Protein AF-A0A453PNC7-F1 (afdb_monomer)

Solvent-accessible surface area (backbone atoms only — not comparable to full-atom values): 12097 Å² total; per-residue (Å²): 133,91,80,89,84,83,89,83,91,79,90,73,85,90,72,93,74,89,78,85,83,85,86,82,88,80,90,83,87,86,84,82,87,83,89,78,91,77,95,84,71,100,81,77,80,64,63,67,62,52,52,51,55,38,45,75,73,67,56,82,59,77,69,60,54,53,55,37,38,76,69,68,75,50,84,88,82,84,86,87,84,85,89,87,77,86,57,96,85,65,61,96,66,84,78,86,57,46,79,72,90,48,76,62,37,68,74,72,55,54,63,78,79,56,62,65,52,84,79,69,82,87,55,82,74,84,80,78,93,71,90,80,81,59,68,69,56,57,51,49,51,53,53,53,51,55,42,46,75,74,68,51,78,88,76,91,76,90,66,93,75,79,90,129

Radius of gyration: 33.58 Å; Cα contacts (8 Å, |Δi|>4): 35; chains: 1; bounding box: 86×52×90 Å

Foldseek 3Di:
DDDDDDDDDDDDPDDDDPDDDDDDDDDDFDDDDDDDDDPDDPDDDDPVVVVVVCVVVPNDDPVVVVVCVVVVRDDDDDDDDDDDDADPPRDPDDDDAAADDDPVCVVVVCVVVGHHDDDDPVDDDDDDDDDDDDVVVVVVVVVQVVCVVVVHDDDDDPDPDDDD

Nearest PDB structures (foldseek):
  3l4g-assembly1_C  TM=4.601E-01  e=2.965E-05  Homo sapiens

pLDDT: mean 73.45, std 24.75, range [24.17, 98.0]

Secondary structure (DSSP, 8-state):
-----------------------------------------S----HHHHHHHHHHTT---HHHHHHHHHTTS--------------TT--SS----B-S--HHHHHH-GGGT--BPPP-TTSPPPPP------HHHHHHHHHHHHHHHTT--PPP---S----

InterPro domains:
  IPR045864 Class II Aminoacyl-tRNA synthetase/Biotinyl protein ligase (BPL) and lipoyl protein ligase (LPL) [G3DSA:3.30.930.10] (113-164)

Mean predicted aligned error: 17.55 Å

Organism: Aegilops tauschii subsp. strangulata (NCBI:txid200361)

Structure (mmCIF, N/CA/C/O backbone):
data_AF-A0A453PNC7-F1
#
_entry.id   AF-A0A453PNC7-F1
#
loop_
_atom_site.group_PDB
_atom_site.id
_atom_site.type_symbol
_atom_site.label_atom_id
_atom_site.label_alt_id
_atom_site.label_comp_id
_atom_site.label_asym_id
_atom_site.label_entity_id
_atom_site.label_seq_id
_atom_site.pdbx_PDB_ins_code
_atom_site.Cartn_x
_atom_site.Cartn_y
_atom_site.Cartn_z
_atom_site.occupancy
_atom_site.B_iso_or_equiv
_atom_site.auth_seq_id
_atom_site.auth_comp_id
_atom_site.auth_asym_id
_atom_site.auth_atom_id
_atom_site.pdbx_PDB_model_num
ATOM 1 N N . MET A 1 1 ? -22.886 -32.004 7.700 1.00 33.41 1 MET A N 1
ATOM 2 C CA . MET A 1 1 ? -21.411 -31.908 7.637 1.00 33.41 1 MET A CA 1
ATOM 3 C C . MET A 1 1 ? -21.013 -30.476 7.966 1.00 33.41 1 MET A C 1
ATOM 5 O O . MET A 1 1 ? -21.549 -29.564 7.352 1.00 33.41 1 MET A O 1
ATOM 9 N N . ARG A 1 2 ? -20.177 -30.272 8.994 1.00 34.25 2 ARG A N 1
ATOM 10 C CA . ARG A 1 2 ? -19.645 -28.951 9.380 1.00 34.25 2 ARG A CA 1
ATOM 11 C C . ARG A 1 2 ? -18.730 -28.428 8.277 1.00 34.25 2 ARG A C 1
ATOM 13 O O . ARG A 1 2 ? -17.916 -29.197 7.782 1.00 34.25 2 ARG A O 1
ATOM 20 N N . CYS A 1 3 ? -18.759 -27.127 8.011 1.00 24.95 3 CYS A N 1
ATOM 21 C CA . CYS A 1 3 ? -17.596 -26.457 7.445 1.00 24.95 3 CYS A CA 1
ATOM 22 C C . CYS A 1 3 ? -17.428 -25.087 8.108 1.00 24.95 3 CYS A C 1
ATOM 24 O O . CYS A 1 3 ? -18.309 -24.234 8.038 1.00 24.95 3 CYS A O 1
ATOM 26 N N . LYS A 1 4 ? -16.310 -24.933 8.820 1.00 35.12 4 LYS A N 1
ATOM 27 C CA . LYS A 1 4 ? -15.789 -23.660 9.318 1.00 35.12 4 LYS A CA 1
ATOM 28 C C . LYS A 1 4 ? -15.078 -22.965 8.154 1.00 35.12 4 LYS A C 1
ATOM 30 O O . LYS A 1 4 ? -14.300 -23.631 7.484 1.00 35.12 4 LYS A O 1
ATOM 35 N N . SER A 1 5 ? -15.264 -21.661 7.973 1.00 31.30 5 SER A N 1
ATOM 36 C CA . SER A 1 5 ? -14.169 -20.675 7.966 1.00 31.30 5 SER A CA 1
ATOM 37 C C . SER A 1 5 ? -14.705 -19.278 7.647 1.00 31.30 5 SER A C 1
ATOM 39 O O . SER A 1 5 ? -15.672 -19.111 6.910 1.00 31.30 5 SER A O 1
ATOM 41 N N . CYS A 1 6 ? -14.053 -18.291 8.243 1.00 27.16 6 CYS A N 1
ATOM 42 C CA . CYS A 1 6 ? -14.342 -16.870 8.191 1.00 27.16 6 CYS A CA 1
ATOM 43 C C . CYS A 1 6 ? -13.526 -16.184 7.074 1.00 27.16 6 CYS A C 1
ATOM 45 O O . CYS A 1 6 ? -12.439 -16.648 6.736 1.00 27.16 6 CYS A O 1
ATOM 47 N N . LEU A 1 7 ? -14.042 -15.036 6.614 1.00 31.97 7 LEU A N 1
ATOM 48 C CA . LEU A 1 7 ? -13.452 -13.991 5.756 1.00 31.97 7 LEU A CA 1
ATOM 49 C C . LEU A 1 7 ? -13.172 -14.307 4.271 1.00 31.97 7 LEU A C 1
ATOM 51 O O . LEU A 1 7 ? -12.244 -15.036 3.934 1.00 31.97 7 LEU A O 1
ATOM 55 N N . LYS A 1 8 ? -13.842 -13.560 3.380 1.00 26.23 8 LYS A N 1
ATOM 56 C CA . LYS A 1 8 ? -13.199 -12.484 2.597 1.00 26.23 8 LYS A CA 1
ATOM 57 C C . LYS A 1 8 ? -14.227 -11.615 1.858 1.00 26.23 8 LYS A C 1
ATOM 59 O O . LYS A 1 8 ? -15.253 -12.080 1.375 1.00 26.23 8 LYS A O 1
ATOM 64 N N . GLU A 1 9 ? -13.898 -10.337 1.856 1.00 26.77 9 GLU A N 1
ATOM 65 C CA . GLU A 1 9 ? -14.548 -9.161 1.283 1.00 26.77 9 GLU A CA 1
ATOM 66 C C . GLU A 1 9 ? -14.835 -9.309 -0.220 1.00 26.77 9 GLU A C 1
ATOM 68 O O . GLU A 1 9 ? -13.988 -9.805 -0.958 1.00 26.77 9 GLU A O 1
ATOM 73 N N . TRP A 1 10 ? -15.994 -8.831 -0.680 1.00 24.17 10 TRP A N 1
ATOM 74 C CA . TRP A 1 10 ? -16.218 -8.514 -2.092 1.00 24.17 10 TRP A CA 1
ATOM 75 C C . TRP A 1 10 ? -16.899 -7.150 -2.200 1.00 24.17 10 TRP A C 1
ATOM 77 O O . TRP A 1 10 ? -18.104 -7.020 -1.973 1.00 24.17 10 TRP A O 1
ATOM 87 N N . ARG A 1 11 ? -16.111 -6.133 -2.572 1.00 34.03 11 ARG A N 1
ATOM 88 C CA . ARG A 1 11 ? -16.619 -4.994 -3.338 1.00 3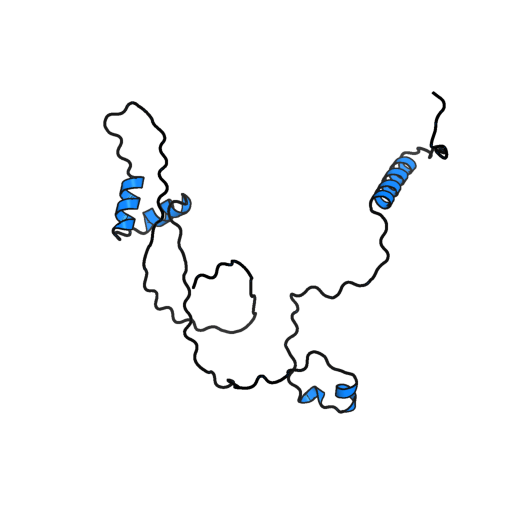4.03 11 ARG A CA 1
ATOM 89 C C . ARG A 1 11 ? -16.964 -5.517 -4.725 1.00 34.03 11 ARG A C 1
ATOM 91 O O . ARG A 1 11 ? -16.107 -6.035 -5.432 1.00 34.03 11 ARG A O 1
ATOM 98 N N . MET A 1 12 ? -18.211 -5.346 -5.129 1.00 25.89 12 MET A N 1
ATOM 99 C CA . MET A 1 12 ? -18.499 -5.128 -6.538 1.00 25.89 12 MET A CA 1
ATOM 100 C C . MET A 1 12 ? -19.282 -3.836 -6.648 1.00 25.89 12 MET A C 1
ATOM 102 O O . MET A 1 12 ? -20.395 -3.702 -6.134 1.00 25.89 12 MET A O 1
ATOM 106 N N . GLY A 1 13 ? -18.631 -2.867 -7.285 1.00 31.53 13 GLY A N 1
ATOM 107 C CA . GLY A 1 13 ? -19.271 -1.665 -7.760 1.00 31.53 13 GLY A CA 1
ATOM 108 C C . GLY A 1 13 ? -20.370 -1.993 -8.767 1.00 31.53 13 GLY A C 1
ATOM 109 O O . GLY A 1 13 ? -20.270 -2.926 -9.556 1.00 31.53 13 GLY A O 1
ATOM 110 N N . ARG A 1 14 ? -21.396 -1.142 -8.709 1.00 37.06 14 ARG A N 1
ATOM 111 C CA . ARG A 1 14 ? -22.415 -0.876 -9.730 1.00 37.06 14 ARG A CA 1
ATOM 112 C C . ARG A 1 14 ? -23.276 -2.051 -10.186 1.00 37.06 14 ARG A C 1
ATOM 114 O O . ARG A 1 14 ? -23.366 -2.306 -11.373 1.00 37.06 14 ARG A O 1
ATOM 121 N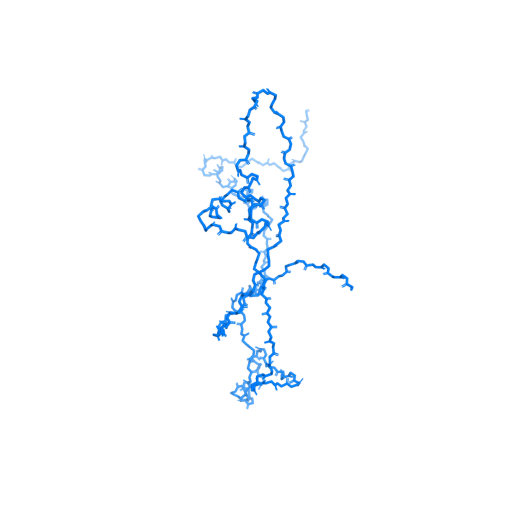 N . PHE A 1 15 ? -24.082 -2.610 -9.286 1.00 27.19 15 PHE A N 1
ATOM 122 C CA . PHE A 1 15 ? -25.392 -3.114 -9.708 1.00 27.19 15 PHE A CA 1
ATOM 123 C C . PHE A 1 15 ? -26.485 -2.675 -8.739 1.00 27.19 15 PHE A C 1
ATOM 125 O O . PHE A 1 15 ? -26.423 -2.907 -7.531 1.00 27.19 15 PHE A O 1
ATOM 132 N N . VAL A 1 16 ? -27.461 -1.956 -9.297 1.00 30.31 16 VAL A N 1
ATOM 133 C CA . VAL A 1 16 ? -28.607 -1.390 -8.587 1.00 30.31 16 VAL A CA 1
ATOM 134 C C . VAL A 1 16 ? -29.492 -2.545 -8.128 1.00 30.31 16 VAL A C 1
ATOM 136 O O . VAL A 1 16 ? -30.137 -3.225 -8.921 1.00 30.31 16 VAL A O 1
ATOM 139 N N . LEU A 1 17 ? -29.465 -2.782 -6.823 1.00 24.83 17 LEU A N 1
ATOM 140 C CA . LEU A 1 17 ? -30.154 -3.860 -6.131 1.00 24.83 17 LEU A CA 1
ATOM 141 C C . LEU A 1 17 ? -31.479 -3.325 -5.581 1.00 24.83 17 LEU A C 1
ATOM 143 O O . LEU A 1 17 ? -31.505 -2.605 -4.584 1.00 24.83 17 LEU A O 1
ATOM 147 N N . LEU A 1 18 ? -32.593 -3.689 -6.216 1.00 26.52 18 LEU A N 1
ATOM 148 C CA . LEU A 1 18 ? -33.917 -3.533 -5.614 1.00 26.52 18 LEU A CA 1
ATOM 149 C C . LEU A 1 18 ? -34.138 -4.685 -4.628 1.00 26.52 18 LEU A C 1
ATOM 151 O O . LEU A 1 18 ? -34.436 -5.816 -5.007 1.00 26.52 18 LEU A O 1
ATOM 155 N N . ILE A 1 19 ? -33.923 -4.383 -3.347 1.00 27.83 19 ILE A N 1
ATOM 156 C CA . ILE A 1 19 ? -34.005 -5.323 -2.227 1.00 27.83 19 ILE A CA 1
ATOM 157 C C . ILE A 1 19 ? -35.384 -5.177 -1.583 1.00 27.83 19 ILE A C 1
ATOM 159 O O . ILE A 1 19 ? -35.632 -4.239 -0.827 1.00 27.83 19 ILE A O 1
ATOM 163 N N . ALA A 1 20 ? -36.284 -6.118 -1.863 1.00 30.80 20 ALA A N 1
ATOM 164 C CA . ALA A 1 20 ? -37.526 -6.254 -1.112 1.00 30.80 20 ALA A CA 1
ATOM 165 C C . ALA A 1 20 ? -37.244 -7.020 0.192 1.00 30.80 20 ALA A C 1
ATOM 167 O O . ALA A 1 20 ? -36.828 -8.178 0.176 1.00 30.80 20 ALA A O 1
ATOM 168 N N . CYS A 1 21 ? -37.432 -6.339 1.324 1.00 24.98 21 CYS A N 1
ATOM 169 C CA . CYS A 1 21 ? -37.082 -6.814 2.658 1.00 24.98 21 CYS A CA 1
ATOM 170 C C . CYS A 1 21 ? -38.332 -7.354 3.370 1.00 24.98 21 CYS A C 1
ATOM 172 O O . CYS A 1 21 ? -39.169 -6.578 3.824 1.00 24.98 21 CYS A O 1
ATOM 174 N N . CYS A 1 22 ? -38.461 -8.676 3.488 1.00 28.78 22 CYS A N 1
ATOM 175 C CA . CYS A 1 22 ? -39.412 -9.304 4.408 1.00 28.78 22 CYS A CA 1
ATOM 176 C C . CYS A 1 22 ? -38.624 -9.853 5.601 1.00 28.78 22 CYS A C 1
ATOM 178 O O . CYS A 1 22 ? -38.057 -10.942 5.548 1.00 28.78 22 CYS A O 1
ATOM 180 N N . SER A 1 23 ? -38.523 -9.041 6.655 1.00 28.06 23 SER A N 1
ATOM 181 C CA . SER A 1 23 ? -37.753 -9.345 7.863 1.00 28.06 23 SER A CA 1
ATOM 182 C C . SER A 1 23 ? -38.637 -10.051 8.885 1.00 28.06 23 SER A C 1
ATOM 184 O O . SER A 1 23 ? -39.453 -9.412 9.543 1.00 28.06 23 SER A O 1
ATOM 186 N N . SER A 1 24 ? -38.453 -11.359 9.046 1.00 34.56 24 SER A N 1
ATOM 187 C CA . SER A 1 24 ? -38.960 -12.088 10.213 1.00 34.56 24 SER A CA 1
ATOM 188 C C . SER A 1 24 ? -37.827 -12.205 11.234 1.00 34.56 24 SER A C 1
ATOM 190 O O . SER A 1 24 ? -36.764 -12.739 10.920 1.00 34.56 24 SER A O 1
ATOM 192 N N . TYR A 1 25 ? -38.026 -11.641 12.426 1.00 32.44 25 TYR A N 1
ATOM 193 C CA . TYR A 1 25 ? -37.031 -11.600 13.499 1.00 32.44 25 TYR A CA 1
ATOM 194 C C . TYR A 1 25 ? -37.149 -12.838 14.392 1.00 32.44 25 TYR A C 1
ATOM 196 O O . TYR A 1 25 ? -38.225 -13.117 14.913 1.00 32.44 25 TYR A O 1
ATOM 204 N N . ILE A 1 26 ? -36.035 -13.530 14.625 1.00 34.72 26 ILE A N 1
ATOM 205 C CA . ILE A 1 26 ? -35.881 -14.491 15.723 1.00 34.72 26 ILE A CA 1
ATOM 206 C C . ILE A 1 26 ? -34.643 -14.049 16.504 1.00 34.72 26 ILE A C 1
ATOM 208 O O . ILE A 1 26 ? -33.568 -13.887 15.929 1.00 34.72 26 ILE A O 1
ATOM 212 N N . LEU A 1 27 ? -34.826 -13.775 17.795 1.00 28.70 27 LEU A N 1
ATOM 213 C CA . LEU A 1 27 ? -33.779 -13.329 18.711 1.00 28.70 27 LEU A CA 1
ATOM 214 C C . LEU A 1 27 ? -33.207 -14.551 19.433 1.00 28.70 27 LEU A C 1
ATOM 216 O O . LEU A 1 27 ? -33.959 -15.305 20.043 1.00 28.70 27 LEU A O 1
ATOM 220 N N . HIS A 1 28 ? -31.890 -14.725 19.386 1.00 27.91 28 HIS A N 1
ATOM 221 C CA . HIS A 1 28 ? -31.168 -15.661 20.246 1.00 27.91 28 HIS A CA 1
ATOM 222 C C . HIS A 1 28 ? -30.137 -14.861 21.050 1.00 27.91 28 HIS A C 1
ATOM 224 O O . HIS A 1 28 ? -29.411 -14.049 20.478 1.00 27.91 28 HIS A O 1
ATOM 230 N N . TYR A 1 29 ? -30.104 -15.056 22.371 1.00 35.12 29 TYR A N 1
ATOM 231 C CA . TYR A 1 29 ? -29.255 -14.306 23.301 1.00 35.12 29 TYR A CA 1
ATOM 232 C C . TYR A 1 29 ? -28.210 -15.224 23.946 1.00 35.12 29 TYR A C 1
ATOM 234 O O . TYR A 1 29 ? -28.525 -16.350 24.327 1.00 35.12 29 TYR A O 1
ATOM 242 N N . HIS A 1 30 ? -26.973 -14.734 24.072 1.00 30.91 30 HIS A N 1
ATOM 243 C CA . HIS A 1 30 ? -25.882 -15.376 24.810 1.00 30.91 30 HIS A CA 1
ATOM 244 C C . HIS A 1 30 ? -25.588 -14.539 26.064 1.00 30.91 30 HIS A C 1
ATOM 246 O O . HIS A 1 30 ? -25.244 -13.363 25.952 1.00 30.91 30 HIS A O 1
ATOM 252 N N . LEU A 1 31 ? -25.765 -15.131 27.248 1.00 35.56 31 LEU A N 1
ATOM 253 C CA . LEU A 1 31 ? -25.540 -14.515 28.560 1.00 35.56 31 LEU A CA 1
ATOM 254 C C . LEU A 1 31 ? -24.257 -15.094 29.167 1.00 35.56 31 LEU A C 1
ATOM 256 O O . LEU A 1 31 ? -24.172 -16.304 29.361 1.00 35.56 31 LEU A O 1
ATOM 260 N N . GLU A 1 32 ? -23.283 -14.249 29.499 1.00 30.61 32 GLU A N 1
ATOM 261 C CA . GLU A 1 32 ? -22.163 -14.638 30.365 1.00 30.61 32 GLU A CA 1
ATOM 262 C C . GLU A 1 32 ? -22.434 -14.172 31.806 1.00 30.61 32 GLU A C 1
ATOM 264 O O . GLU A 1 32 ? -22.819 -13.014 32.004 1.00 30.61 32 GLU A O 1
ATOM 269 N N . PRO A 1 33 ? -22.268 -15.037 32.826 1.00 35.50 33 PRO A N 1
ATOM 270 C CA . PRO A 1 33 ? -22.479 -14.657 34.215 1.00 35.50 33 PRO A CA 1
ATOM 271 C C . PRO A 1 33 ? -21.234 -13.962 34.782 1.00 35.50 33 PRO A C 1
ATOM 273 O O . PRO A 1 33 ? -20.160 -14.553 34.862 1.00 35.50 33 PRO A O 1
ATOM 276 N N . PHE A 1 34 ? -21.388 -12.713 35.220 1.00 36.28 34 PHE A N 1
ATOM 277 C CA . PHE A 1 34 ? -20.364 -11.987 35.971 1.00 36.28 34 PHE A CA 1
ATOM 278 C C . PHE A 1 34 ? -20.656 -12.138 37.471 1.00 36.28 34 PHE A C 1
ATOM 280 O O . PHE A 1 34 ? -21.602 -11.543 37.984 1.00 36.28 34 PHE A O 1
ATOM 287 N N . THR A 1 35 ? -19.885 -12.967 38.178 1.00 36.91 35 THR A N 1
ATOM 288 C CA . THR A 1 35 ? -19.991 -13.139 39.636 1.00 36.91 35 THR A CA 1
ATOM 289 C C . THR A 1 35 ? -18.927 -12.299 40.338 1.00 36.91 35 THR A C 1
ATOM 291 O O . THR A 1 35 ? -17.769 -12.706 40.422 1.00 36.91 35 THR A O 1
ATOM 294 N N . GLY A 1 36 ? -19.322 -11.132 40.847 1.00 38.31 36 GLY A N 1
ATOM 295 C CA . GLY A 1 36 ? -18.552 -10.345 41.810 1.00 38.31 36 GLY A CA 1
ATOM 296 C C . GLY A 1 36 ? -19.385 -10.145 43.073 1.00 38.31 36 GLY A C 1
ATOM 297 O O . GLY A 1 36 ? -20.434 -9.512 43.011 1.00 38.31 36 GLY A O 1
ATOM 298 N N . LEU A 1 37 ? -18.945 -10.738 44.187 1.00 41.38 37 LEU A N 1
ATOM 299 C CA . LEU A 1 37 ? -19.565 -10.627 45.509 1.00 41.38 37 LEU A CA 1
ATOM 300 C C . LEU A 1 37 ? -19.410 -9.207 46.080 1.00 41.38 37 LEU A C 1
ATOM 302 O O . LEU A 1 37 ? -18.297 -8.689 46.150 1.00 41.38 37 LEU A O 1
ATOM 306 N N . CYS A 1 38 ? -20.497 -8.651 46.611 1.00 45.91 38 CYS A N 1
ATOM 307 C CA . CYS A 1 38 ? -20.464 -7.638 47.662 1.00 45.91 38 CYS A CA 1
ATOM 308 C C . CYS A 1 38 ? -21.459 -8.041 48.762 1.00 45.91 38 CYS A C 1
ATOM 310 O O . CYS A 1 38 ? -22.674 -8.019 48.570 1.00 45.91 38 CYS A O 1
ATOM 312 N N . ASP A 1 39 ? -20.916 -8.460 49.908 1.00 42.72 39 ASP A N 1
ATOM 313 C CA . ASP A 1 39 ? -21.681 -8.739 51.120 1.00 42.72 39 ASP A CA 1
ATOM 314 C C . ASP A 1 39 ? -22.170 -7.422 51.728 1.00 42.72 39 ASP A C 1
ATOM 316 O O . ASP A 1 39 ? -21.377 -6.585 52.161 1.00 42.72 39 ASP A O 1
ATOM 320 N N . GLY A 1 40 ? -23.493 -7.269 51.776 1.00 48.88 40 GLY A N 1
ATOM 321 C CA . GLY A 1 40 ? -24.166 -6.300 52.635 1.00 48.88 40 GLY A CA 1
ATOM 322 C C . GLY A 1 40 ? -25.003 -5.255 51.909 1.00 48.88 40 GLY A C 1
ATOM 323 O O . GLY A 1 40 ? -24.585 -4.110 51.873 1.00 48.88 40 GLY A O 1
ATOM 324 N N . MET A 1 41 ? -26.202 -5.629 51.429 1.00 38.91 41 MET A N 1
ATOM 325 C CA . MET A 1 41 ? -27.448 -4.827 51.442 1.00 38.91 41 MET A CA 1
ATOM 326 C C . MET A 1 41 ? -28.658 -5.766 51.239 1.00 38.91 41 MET A C 1
ATOM 328 O O . MET A 1 41 ? -28.703 -6.515 50.268 1.00 38.91 41 MET A O 1
ATOM 332 N N . ALA A 1 42 ? -29.653 -5.735 52.135 1.00 56.84 42 ALA A N 1
ATOM 333 C CA . ALA A 1 42 ? -30.780 -6.686 52.162 1.00 56.84 42 ALA A CA 1
ATOM 334 C C . ALA A 1 42 ? -31.892 -6.448 51.111 1.00 56.84 42 ALA A C 1
ATOM 336 O O . ALA A 1 42 ? -32.880 -7.176 51.090 1.00 56.84 42 ALA A O 1
ATOM 337 N N . GLN A 1 43 ? -31.726 -5.495 50.193 1.00 59.84 43 GLN A N 1
ATOM 338 C CA . GLN A 1 43 ? -32.537 -5.401 48.975 1.00 59.84 43 GLN A CA 1
ATOM 339 C C . GLN A 1 43 ? -31.737 -4.699 47.873 1.00 59.84 43 GLN A C 1
ATOM 341 O O . GLN A 1 43 ? -31.763 -3.479 47.747 1.00 59.84 43 GLN A O 1
ATOM 346 N N . LEU A 1 44 ? -31.028 -5.484 47.063 1.00 66.44 44 LEU A N 1
ATOM 347 C CA . LEU A 1 44 ? -30.410 -5.031 45.819 1.00 66.44 44 LEU A CA 1
ATOM 348 C C . LEU A 1 44 ? -31.168 -5.695 44.664 1.00 66.44 44 LEU A C 1
ATOM 350 O O . LEU A 1 44 ? -31.058 -6.901 44.452 1.00 66.44 44 LEU A O 1
ATOM 354 N N . GLN A 1 45 ? -32.011 -4.929 43.971 1.00 68.81 45 GLN A N 1
ATOM 355 C CA . GLN A 1 45 ? -32.721 -5.400 42.780 1.00 68.81 45 GLN A CA 1
ATOM 356 C C . GLN A 1 45 ? -31.891 -5.065 41.539 1.00 68.81 45 GLN A C 1
ATOM 358 O O . GLN A 1 45 ? -31.657 -3.898 41.236 1.00 68.81 45 GLN A O 1
ATOM 363 N N . ASP A 1 46 ? -31.439 -6.096 40.822 1.00 81.75 46 ASP A N 1
ATOM 364 C CA . ASP A 1 46 ? -30.734 -5.933 39.550 1.00 81.75 46 ASP A CA 1
ATOM 365 C C . ASP A 1 46 ? -31.736 -5.691 38.408 1.00 81.75 46 ASP A C 1
ATOM 367 O O . ASP A 1 46 ? -32.276 -6.613 37.784 1.00 81.75 46 ASP A O 1
ATOM 371 N N . GLU A 1 47 ? -31.991 -4.413 38.143 1.00 83.56 47 GLU A N 1
ATOM 372 C CA . GLU A 1 47 ? -32.889 -3.954 37.084 1.00 83.56 47 GLU A CA 1
ATOM 373 C C . GLU A 1 47 ? -32.402 -4.363 35.682 1.00 83.56 47 GLU A C 1
ATOM 375 O O . GLU A 1 47 ? -33.214 -4.652 34.798 1.00 83.56 47 GLU A O 1
ATOM 380 N N . VAL A 1 48 ? -31.083 -4.431 35.460 1.00 82.94 48 VAL A N 1
ATOM 381 C CA . VAL A 1 48 ? -30.496 -4.754 34.148 1.00 82.94 48 VAL A CA 1
ATOM 382 C C . VAL A 1 48 ? -30.718 -6.229 33.824 1.00 82.94 48 VAL A C 1
ATOM 384 O O . VAL A 1 48 ? -31.101 -6.571 32.700 1.00 82.94 48 VAL A O 1
ATOM 387 N N . GLN A 1 49 ? -30.547 -7.112 34.810 1.00 82.25 49 GLN A N 1
ATOM 388 C CA . GLN A 1 49 ? -30.827 -8.536 34.647 1.00 82.25 49 GLN A CA 1
ATOM 389 C C . GLN A 1 49 ? -32.313 -8.791 34.358 1.00 82.25 49 GLN A C 1
ATOM 391 O O . GLN A 1 49 ? -32.650 -9.633 33.518 1.00 82.25 49 GLN A O 1
ATOM 396 N N . GLU A 1 50 ? -33.222 -8.066 35.015 1.00 84.38 50 GLU A N 1
ATOM 397 C CA . GLU A 1 50 ? -34.654 -8.198 34.746 1.00 84.38 50 GLU A CA 1
ATOM 398 C C . GLU A 1 50 ? -35.014 -7.714 33.332 1.00 84.38 50 GLU A C 1
ATOM 400 O O . GLU A 1 50 ? -35.788 -8.367 32.626 1.00 84.38 50 GLU A O 1
ATOM 405 N N . GLN A 1 51 ? -34.405 -6.618 32.873 1.00 82.56 51 GLN A N 1
ATOM 406 C CA . GLN A 1 51 ? -34.558 -6.117 31.506 1.00 82.56 51 GLN A CA 1
ATOM 407 C C . GLN A 1 51 ? -34.077 -7.130 30.455 1.00 82.56 51 GLN A C 1
ATOM 409 O O . GLN A 1 51 ? -34.776 -7.348 29.463 1.00 82.56 51 GLN A O 1
ATOM 414 N N . LEU A 1 52 ? -32.944 -7.807 30.678 1.00 83.44 52 LEU A N 1
ATOM 415 C CA . LEU A 1 52 ? -32.453 -8.861 29.780 1.00 83.44 52 LEU A CA 1
ATOM 416 C C . LEU A 1 52 ? -33.392 -10.078 29.751 1.00 83.44 52 LEU A C 1
ATOM 418 O O . LEU A 1 52 ? -33.742 -10.551 28.671 1.00 83.44 52 LEU A O 1
ATOM 422 N N . LYS A 1 53 ? -33.901 -10.522 30.910 1.00 85.62 53 LYS A N 1
ATOM 423 C CA . LYS A 1 53 ? -34.909 -11.601 30.997 1.00 85.62 53 LYS A CA 1
ATOM 424 C C . LYS A 1 53 ? -36.229 -11.230 30.307 1.00 85.62 53 LYS A C 1
ATOM 426 O O . LYS A 1 53 ? -36.917 -12.092 29.762 1.00 85.62 53 LYS A O 1
ATOM 431 N N . ARG A 1 54 ? -36.621 -9.950 30.324 1.00 83.44 54 ARG A N 1
ATOM 432 C CA . ARG A 1 54 ? -37.803 -9.446 29.597 1.00 83.44 54 ARG A CA 1
ATOM 433 C C . ARG A 1 54 ? -37.584 -9.455 28.079 1.00 83.44 54 ARG A C 1
ATOM 435 O O . ARG A 1 54 ? -38.518 -9.797 27.352 1.00 83.44 54 ARG A O 1
ATOM 442 N N . LEU A 1 55 ? -36.370 -9.140 27.618 1.00 84.06 55 LEU A N 1
ATOM 443 C CA . LEU A 1 55 ? -35.987 -9.222 26.204 1.00 84.06 55 LEU A CA 1
ATOM 444 C C . LEU A 1 55 ? -35.935 -10.668 25.699 1.00 84.06 55 LEU A C 1
ATOM 446 O O . LEU A 1 55 ? -36.418 -10.935 24.602 1.00 84.06 55 LEU A O 1
ATOM 450 N N . GLU A 1 56 ? -35.445 -11.604 26.514 1.00 82.75 56 GLU A N 1
ATOM 451 C CA . GLU A 1 56 ? -35.473 -13.042 26.212 1.00 82.75 56 GLU A CA 1
ATOM 452 C C . GLU A 1 56 ? -36.913 -13.558 26.038 1.00 82.75 56 GLU A C 1
ATOM 454 O O . GLU A 1 56 ? -37.206 -14.318 25.120 1.00 82.75 56 GLU A O 1
ATOM 459 N N . LYS A 1 57 ? -37.850 -13.057 26.855 1.00 85.38 57 LYS A N 1
ATOM 460 C CA . LYS A 1 57 ? -39.293 -13.347 26.750 1.00 85.38 57 LYS A CA 1
ATOM 461 C C . LYS A 1 57 ? -40.012 -12.569 25.633 1.00 85.38 57 LYS A C 1
ATOM 463 O O . LYS A 1 57 ? -41.233 -12.657 25.529 1.00 85.38 57 LYS A O 1
ATOM 468 N N . GLY A 1 58 ? -39.295 -11.784 24.823 1.00 78.44 58 GLY A N 1
ATOM 469 C CA . GLY A 1 58 ? -39.842 -11.083 23.656 1.00 78.44 58 GLY A CA 1
ATOM 470 C C . GLY A 1 58 ? -40.601 -9.781 23.947 1.00 78.44 58 GLY A C 1
ATOM 471 O O . GLY A 1 58 ? -41.264 -9.258 23.053 1.00 78.44 58 GLY A O 1
ATOM 472 N N . LYS A 1 59 ? -40.517 -9.216 25.162 1.00 76.12 59 LYS A N 1
ATOM 473 C CA . LYS A 1 59 ? -41.084 -7.887 25.462 1.00 76.12 59 LYS A CA 1
ATOM 474 C C . LYS A 1 59 ? -40.058 -6.804 25.128 1.00 76.12 59 LYS A C 1
ATOM 476 O O . LYS A 1 59 ? -39.051 -6.656 25.814 1.00 76.12 59 LYS A O 1
ATOM 481 N N . VAL A 1 60 ? -40.320 -6.049 24.063 1.00 72.75 60 VAL A N 1
ATOM 482 C CA . VAL A 1 60 ? -39.357 -5.128 23.442 1.00 72.75 60 VAL A CA 1
ATOM 483 C C . VAL A 1 60 ? -39.765 -3.671 23.699 1.00 72.75 60 VAL A C 1
ATOM 485 O O . VAL A 1 60 ? -40.810 -3.235 23.227 1.00 72.75 60 VAL A O 1
ATOM 488 N N . VAL A 1 61 ? -38.928 -2.905 24.413 1.00 74.69 61 VAL A N 1
ATOM 489 C CA . VAL A 1 61 ? -39.068 -1.441 24.588 1.00 74.69 61 VAL A CA 1
ATOM 490 C C . VAL A 1 61 ? -37.916 -0.740 23.847 1.00 74.69 61 VAL A C 1
ATOM 492 O O . VAL A 1 61 ? -36.754 -1.021 24.147 1.00 74.69 61 VAL A O 1
ATOM 495 N N . PRO A 1 62 ? -38.181 0.151 22.872 1.00 73.25 62 PRO A N 1
ATOM 496 C CA . PRO A 1 62 ? -37.166 0.646 21.934 1.00 73.25 62 PRO A CA 1
ATOM 497 C C . PRO A 1 62 ? -36.063 1.510 22.565 1.00 73.25 62 PRO A C 1
ATOM 499 O O . PRO A 1 62 ? -34.929 1.480 22.077 1.00 73.25 62 PRO A O 1
ATOM 502 N N . ASP A 1 63 ? -36.361 2.244 23.639 1.00 79.50 63 ASP A N 1
ATOM 503 C CA . ASP A 1 63 ? -35.401 3.156 24.274 1.00 79.50 63 ASP A CA 1
ATOM 504 C C . ASP A 1 63 ? -34.345 2.406 25.096 1.00 79.50 63 ASP A C 1
ATOM 506 O O . ASP A 1 63 ? -33.146 2.624 24.905 1.00 79.50 63 ASP A O 1
ATOM 510 N N . LEU A 1 64 ? -34.761 1.398 25.871 1.00 81.12 64 LEU A N 1
ATOM 511 C CA . LEU A 1 64 ? -33.856 0.533 26.642 1.00 81.12 64 LEU A CA 1
ATOM 512 C C . LEU A 1 64 ? -32.885 -0.244 25.740 1.00 81.12 64 LEU A C 1
ATOM 514 O O . LEU A 1 64 ? -31.721 -0.449 26.071 1.00 81.12 64 LEU A O 1
ATOM 518 N N . ILE A 1 65 ? -33.310 -0.625 24.535 1.00 83.00 65 ILE A N 1
ATOM 519 C CA . ILE A 1 65 ? -32.458 -1.356 23.585 1.00 83.00 65 ILE A CA 1
ATOM 520 C C . ILE A 1 65 ? -31.324 -0.477 23.038 1.00 83.00 65 ILE A C 1
ATOM 522 O O . ILE A 1 65 ? -30.297 -0.996 22.593 1.00 83.00 65 ILE A O 1
ATOM 526 N N . LYS A 1 66 ? -31.480 0.851 22.995 1.00 83.38 66 LYS A N 1
ATOM 527 C CA . LYS A 1 66 ? -30.378 1.745 22.606 1.00 83.38 66 LYS A CA 1
ATOM 528 C C . LYS A 1 66 ? -29.319 1.775 23.706 1.00 83.38 66 LYS A C 1
ATOM 530 O O . LYS A 1 66 ? -28.137 1.637 23.400 1.00 83.38 66 LYS A O 1
ATOM 535 N N . GLU A 1 67 ? -29.740 1.870 24.963 1.00 85.44 67 GLU A N 1
ATOM 536 C CA . GLU A 1 67 ? -28.848 1.856 26.127 1.00 85.44 67 GLU A CA 1
ATOM 537 C C . GLU A 1 67 ? -28.121 0.516 26.287 1.00 85.44 67 GLU A C 1
ATOM 539 O O . GLU A 1 67 ? -26.894 0.490 26.388 1.00 85.44 67 GLU A O 1
ATOM 544 N N . LEU A 1 68 ? -28.842 -0.605 26.197 1.00 86.50 68 LEU A N 1
ATOM 545 C CA . LEU A 1 68 ? -28.267 -1.952 26.294 1.00 86.50 68 LEU A CA 1
ATOM 546 C C . LEU A 1 68 ? -27.269 -2.250 25.163 1.00 86.50 68 LEU A C 1
ATOM 548 O O . LEU A 1 68 ? -26.259 -2.918 25.388 1.00 86.50 68 LEU A O 1
ATOM 552 N N . LYS A 1 69 ? -27.486 -1.694 23.961 1.00 85.81 69 LYS A N 1
ATOM 553 C CA . LYS A 1 69 ? -26.497 -1.764 22.873 1.00 85.81 69 LYS A CA 1
ATOM 554 C C . LYS A 1 69 ? -25.254 -0.928 23.143 1.00 85.81 69 LYS A C 1
ATOM 556 O O . LYS A 1 69 ? -24.153 -1.399 22.874 1.00 85.81 69 LYS A O 1
ATOM 561 N N . ARG A 1 70 ? -25.403 0.287 23.686 1.00 85.88 70 ARG A N 1
ATOM 562 C CA . ARG A 1 70 ? -24.250 1.117 24.086 1.00 85.88 70 ARG A CA 1
ATOM 563 C C . ARG A 1 70 ? -23.387 0.395 25.123 1.00 85.88 70 ARG A C 1
ATOM 565 O O . ARG A 1 70 ? -22.167 0.487 25.055 1.00 85.88 70 ARG A O 1
ATOM 572 N N . ARG A 1 71 ? -24.019 -0.366 26.023 1.00 87.44 71 ARG A N 1
ATOM 573 C CA . ARG A 1 71 ? -23.361 -1.194 27.049 1.00 87.44 71 ARG A CA 1
ATOM 574 C C . ARG A 1 71 ? -22.811 -2.535 26.538 1.00 87.44 71 ARG A C 1
ATOM 576 O O . ARG A 1 71 ? -22.237 -3.269 27.329 1.00 87.44 71 ARG A O 1
ATOM 583 N N . LYS A 1 72 ? -22.957 -2.861 25.245 1.00 83.12 72 LYS A N 1
ATOM 584 C CA . LYS A 1 72 ? -22.531 -4.140 24.632 1.00 83.12 72 LYS A CA 1
ATOM 585 C C . LYS A 1 72 ? -23.207 -5.396 25.217 1.00 83.12 72 LYS A C 1
ATOM 587 O O . LYS A 1 72 ? -22.696 -6.492 25.036 1.00 83.12 72 LYS A O 1
ATOM 592 N N . LEU A 1 7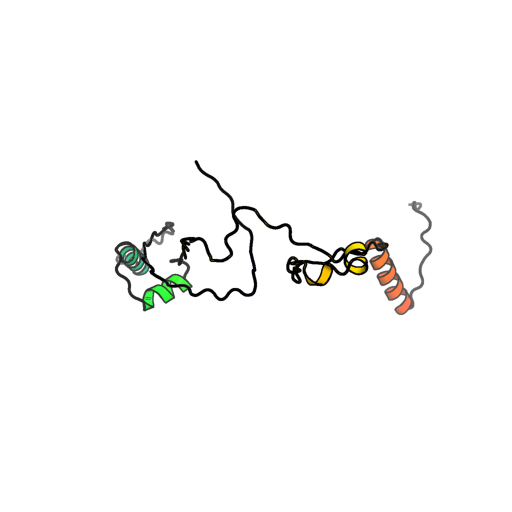3 ? -24.371 -5.253 25.859 1.00 86.81 73 LEU A N 1
ATOM 593 C CA . LEU A 1 73 ? -25.146 -6.378 26.415 1.00 86.81 73 LEU A CA 1
ATOM 594 C C . LEU A 1 73 ? -26.037 -7.064 25.367 1.00 86.81 73 LEU A C 1
ATOM 596 O O . LEU A 1 73 ? -26.476 -8.192 25.556 1.00 86.81 73 LEU A O 1
ATOM 600 N N . VAL A 1 74 ? -26.330 -6.370 24.263 1.00 84.44 74 VAL A N 1
ATOM 601 C CA . VAL A 1 74 ? -27.129 -6.884 23.146 1.00 84.44 74 VAL A CA 1
ATOM 602 C C . VAL A 1 74 ? -26.425 -6.558 21.837 1.00 84.44 74 VAL A C 1
ATOM 604 O O . VAL A 1 74 ? -26.123 -5.396 21.558 1.00 84.44 74 VAL A O 1
ATOM 607 N N . THR A 1 75 ? -26.225 -7.564 20.993 1.00 83.06 75 THR A N 1
ATOM 608 C CA . THR A 1 75 ? -25.740 -7.413 19.619 1.00 83.06 75 THR A CA 1
ATOM 609 C C . THR A 1 75 ? -26.883 -7.652 18.636 1.00 83.06 75 THR A C 1
ATOM 611 O O . THR A 1 75 ? -27.782 -8.456 18.864 1.00 83.06 75 THR A O 1
ATOM 614 N N . LYS A 1 76 ? -26.898 -6.889 17.538 1.00 82.62 76 LYS A N 1
ATOM 615 C CA . LYS A 1 76 ? -27.825 -7.129 16.426 1.00 82.62 76 LYS A CA 1
ATOM 616 C C . LYS A 1 76 ? -27.095 -7.937 15.367 1.00 82.62 76 LYS A C 1
ATOM 618 O O . LYS A 1 76 ? -26.226 -7.392 14.692 1.00 82.62 76 LYS A O 1
ATOM 623 N N . GLU A 1 77 ? -27.479 -9.192 15.196 1.00 85.38 77 GLU A N 1
ATOM 624 C CA . GLU A 1 77 ? -26.986 -10.014 14.095 1.00 85.38 77 GLU A CA 1
ATOM 625 C C . GLU A 1 77 ? -27.900 -9.855 12.877 1.00 85.38 77 GLU A C 1
ATOM 627 O O . GLU A 1 77 ? -29.121 -9.988 12.967 1.00 85.38 77 GLU A O 1
ATOM 632 N N . LYS A 1 78 ? -27.312 -9.515 11.727 1.00 89.06 78 LYS A N 1
ATOM 633 C CA . LYS A 1 78 ? -28.028 -9.400 10.455 1.00 89.06 78 LYS A CA 1
ATOM 634 C C . LYS A 1 78 ? -27.775 -10.667 9.649 1.00 89.06 78 LYS A C 1
ATOM 636 O O . LYS A 1 78 ? -26.691 -10.830 9.099 1.00 89.06 78 LYS A O 1
ATOM 641 N N . VAL A 1 79 ? -28.781 -11.532 9.543 1.00 90.56 79 VAL A N 1
ATOM 642 C CA . VAL A 1 79 ? -28.730 -12.689 8.641 1.00 90.56 79 VAL A CA 1
ATOM 643 C C . VAL A 1 79 ? -29.380 -12.303 7.316 1.00 90.56 79 VAL A C 1
ATOM 645 O O . VAL A 1 79 ? -30.531 -11.871 7.288 1.00 90.56 79 VAL A O 1
ATOM 648 N N . ILE A 1 80 ? -28.628 -12.412 6.220 1.00 92.12 80 ILE A N 1
ATOM 649 C CA . ILE A 1 80 ? -29.099 -12.075 4.874 1.00 92.12 80 ILE A CA 1
ATOM 650 C C . ILE A 1 80 ? -29.275 -13.372 4.090 1.00 92.12 80 ILE A C 1
ATOM 652 O O . ILE A 1 80 ? -28.321 -14.128 3.920 1.00 92.12 80 ILE A O 1
ATOM 656 N N . TRP A 1 81 ? -30.491 -13.609 3.605 1.00 90.50 81 TRP A N 1
ATOM 657 C CA . TRP A 1 81 ? -30.831 -14.755 2.766 1.00 90.50 81 TRP A CA 1
ATOM 658 C C . TRP A 1 81 ? -31.120 -14.264 1.348 1.00 90.50 81 TRP A C 1
ATOM 660 O O . TRP A 1 81 ? -31.814 -13.263 1.173 1.00 90.50 81 TRP A O 1
ATOM 670 N N . TYR A 1 82 ? -30.612 -14.971 0.339 1.00 91.38 82 TYR A N 1
ATOM 671 C CA . TYR A 1 82 ? -30.841 -14.644 -1.069 1.00 91.38 82 TYR A CA 1
ATOM 672 C C . TYR A 1 82 ? -31.601 -15.777 -1.757 1.00 91.38 82 TYR A C 1
ATOM 674 O O . TYR A 1 82 ? -31.239 -16.944 -1.629 1.00 91.38 82 TYR A O 1
ATOM 682 N N . SER A 1 83 ? -32.636 -15.426 -2.520 1.00 88.62 83 SER A N 1
ATOM 683 C CA . SER A 1 83 ? -33.315 -16.344 -3.437 1.00 88.62 83 SER A CA 1
ATOM 684 C C . SER A 1 83 ? -32.893 -16.001 -4.864 1.00 88.62 83 SER A C 1
ATOM 686 O O . SER A 1 83 ? -33.160 -14.900 -5.343 1.00 88.62 83 SER A O 1
ATOM 688 N N . LEU A 1 84 ? -32.185 -16.920 -5.522 1.00 89.44 84 LEU A N 1
ATOM 689 C CA . LEU A 1 84 ? -31.622 -16.713 -6.857 1.00 89.44 84 LEU A CA 1
ATOM 690 C C . LEU A 1 84 ? -32.579 -17.250 -7.928 1.00 89.44 84 LEU A C 1
ATOM 692 O O . LEU A 1 84 ? -33.032 -18.392 -7.852 1.00 89.44 84 LEU A O 1
ATOM 696 N N . LYS A 1 85 ? -32.850 -16.438 -8.952 1.00 91.12 85 LYS A N 1
ATOM 697 C CA . LYS A 1 85 ? -33.604 -16.822 -10.156 1.00 91.12 85 LYS A CA 1
ATOM 698 C C . LYS A 1 85 ? -32.743 -16.576 -11.393 1.00 91.12 85 LYS A C 1
ATOM 700 O O . LYS A 1 85 ? -31.896 -15.686 -11.389 1.00 91.12 85 LYS A O 1
ATOM 705 N N . LYS A 1 86 ? -32.948 -17.372 -12.447 1.00 91.56 86 LYS A N 1
ATOM 706 C CA . LYS A 1 86 ? -32.236 -17.200 -13.723 1.00 91.56 86 LYS A CA 1
ATOM 707 C C . LYS A 1 86 ? -32.671 -15.880 -14.372 1.00 91.56 86 LYS A C 1
ATOM 709 O O . LYS A 1 86 ? -33.867 -15.658 -14.540 1.00 91.56 86 LYS A O 1
ATOM 714 N N . GLY A 1 87 ? -31.705 -15.022 -14.690 1.00 88.88 87 GLY A N 1
ATOM 715 C CA . GLY A 1 87 ? -31.925 -13.766 -15.409 1.00 88.88 87 GLY A CA 1
ATOM 716 C C . GLY A 1 87 ? -31.955 -13.946 -16.935 1.00 88.88 87 GLY A C 1
ATOM 717 O O . GLY A 1 87 ? -31.694 -15.047 -17.422 1.00 88.88 87 GLY A O 1
ATOM 718 N N . PRO A 1 88 ? -32.243 -12.875 -17.695 1.00 84.06 88 PRO A N 1
ATOM 719 C CA . PRO A 1 88 ? -32.321 -12.913 -19.160 1.00 84.06 88 PRO A CA 1
ATOM 720 C C . PRO A 1 88 ? -30.978 -13.237 -19.838 1.00 84.06 88 PRO A C 1
ATOM 722 O O . PRO A 1 88 ? -30.960 -13.896 -20.870 1.00 84.06 88 PRO A O 1
ATOM 725 N N . GLU A 1 89 ? -29.853 -12.867 -19.222 1.00 81.31 89 GLU A N 1
ATOM 726 C CA . GLU A 1 89 ? -28.494 -13.175 -19.702 1.00 81.31 89 GLU A CA 1
ATOM 727 C C . GLU A 1 89 ? -27.923 -14.469 -19.090 1.00 81.31 89 GLU A C 1
ATOM 729 O O . GLU A 1 89 ? -26.711 -14.685 -19.041 1.00 81.31 89 GLU A O 1
ATOM 734 N N . PHE A 1 90 ? -28.780 -15.354 -18.568 1.00 82.44 90 PHE A N 1
ATOM 735 C CA . PHE A 1 90 ? -28.326 -16.615 -17.992 1.00 82.44 90 PHE A CA 1
ATOM 736 C C . PHE A 1 90 ? -27.864 -17.579 -19.090 1.00 82.44 90 PHE A C 1
ATOM 738 O O . PHE A 1 90 ? -28.673 -18.187 -19.792 1.00 82.44 90 PHE A O 1
ATOM 745 N N . VAL A 1 91 ? -26.551 -17.779 -19.189 1.00 82.31 91 VAL A N 1
ATOM 746 C CA . VAL A 1 91 ? -25.948 -18.753 -20.105 1.00 82.31 91 VAL A CA 1
ATOM 747 C C . VAL A 1 91 ? -25.416 -19.950 -19.313 1.00 82.31 91 VAL A C 1
ATOM 749 O O . VAL A 1 91 ? -24.699 -19.796 -18.327 1.00 82.31 91 VAL A O 1
ATOM 752 N N . VAL A 1 92 ? -25.758 -21.170 -19.747 1.00 82.44 92 VAL A N 1
ATOM 753 C CA . VAL A 1 92 ? -25.338 -22.431 -19.092 1.00 82.44 92 VAL A CA 1
ATOM 754 C C . VAL A 1 92 ? -23.833 -22.684 -19.249 1.00 82.44 92 VAL A C 1
ATOM 756 O O . VAL A 1 92 ? -23.201 -23.267 -18.371 1.00 82.44 92 VAL A O 1
ATOM 759 N N . LYS A 1 93 ? -23.248 -22.227 -20.361 1.00 81.38 93 LYS A N 1
ATOM 760 C CA . LYS A 1 93 ? -21.805 -22.260 -20.618 1.00 81.38 93 LYS A CA 1
ATOM 761 C C . LYS A 1 93 ? -21.245 -20.848 -20.476 1.00 81.38 93 LYS A C 1
ATOM 763 O O . LYS A 1 93 ? -21.785 -19.913 -21.060 1.00 81.38 93 LYS A O 1
ATOM 768 N N . ARG A 1 94 ? -20.166 -20.690 -19.708 1.00 75.12 94 ARG A N 1
ATOM 769 C CA . ARG A 1 94 ? -19.487 -19.395 -19.562 1.00 75.12 94 ARG A CA 1
ATOM 770 C C . ARG A 1 94 ? -18.848 -19.007 -20.895 1.00 75.12 94 ARG A C 1
ATOM 772 O O . ARG A 1 94 ? -18.086 -19.798 -21.446 1.00 75.12 94 ARG A O 1
ATOM 779 N N . LYS A 1 95 ? -19.142 -17.803 -21.387 1.00 78.38 95 LYS A N 1
ATOM 780 C CA . LYS A 1 95 ? -18.377 -17.191 -22.478 1.00 78.38 95 LYS A CA 1
ATOM 781 C C . LYS A 1 95 ? -16.967 -16.870 -21.968 1.00 78.38 95 LYS A C 1
ATOM 783 O O . LYS A 1 95 ? -16.810 -16.418 -20.833 1.00 78.38 95 LYS A O 1
ATOM 788 N N . THR A 1 96 ? -15.948 -17.107 -22.784 1.00 77.06 96 THR A N 1
ATOM 789 C CA . THR A 1 96 ? -14.583 -16.645 -22.511 1.00 77.06 96 THR A CA 1
ATOM 790 C C . THR A 1 96 ? -14.477 -15.184 -22.928 1.00 77.06 96 THR A C 1
ATOM 792 O O . THR A 1 96 ? -14.425 -14.892 -24.119 1.00 77.06 96 THR A O 1
ATOM 795 N N . LEU A 1 97 ? -14.490 -14.283 -21.949 1.00 82.94 97 LEU A N 1
ATOM 796 C CA . LEU A 1 97 ? -14.225 -12.861 -22.165 1.00 82.94 97 LEU A CA 1
ATOM 797 C C . LEU A 1 97 ? -12.721 -12.652 -22.349 1.00 82.94 97 LEU A C 1
ATOM 799 O O . LEU A 1 97 ? -11.926 -13.283 -21.645 1.00 82.94 97 LEU A O 1
ATOM 803 N N . ALA A 1 98 ? -12.335 -11.773 -23.269 1.00 81.88 98 ALA A N 1
ATOM 804 C CA . ALA A 1 98 ? -10.932 -11.417 -23.441 1.00 81.88 98 ALA A CA 1
ATOM 805 C C . ALA A 1 98 ? -10.464 -10.517 -22.284 1.00 81.88 98 ALA A C 1
ATOM 807 O O . ALA A 1 98 ? -11.204 -9.643 -21.828 1.00 81.88 98 ALA A O 1
ATOM 808 N N . THR A 1 99 ? -9.247 -10.751 -21.786 1.00 80.88 99 THR A N 1
ATOM 809 C CA . THR A 1 99 ? -8.660 -9.957 -20.690 1.00 80.88 99 THR A CA 1
ATOM 810 C C . THR A 1 99 ? -7.981 -8.702 -21.223 1.00 80.88 99 THR A C 1
ATOM 812 O O . THR A 1 99 ? -8.242 -7.618 -20.720 1.00 80.88 99 THR A O 1
ATOM 815 N N . ASP A 1 100 ? -7.159 -8.852 -22.264 1.00 84.62 100 ASP A N 1
ATOM 816 C CA . ASP A 1 100 ? -6.339 -7.778 -22.818 1.00 84.62 100 ASP A CA 1
ATOM 817 C C . ASP A 1 100 ? -6.429 -7.748 -24.344 1.00 84.62 100 ASP A C 1
ATOM 819 O O . ASP A 1 100 ? -6.622 -8.771 -25.009 1.00 84.62 100 ASP A O 1
ATOM 823 N N . VAL A 1 101 ? -6.237 -6.558 -24.912 1.00 88.12 101 VAL A N 1
ATOM 824 C CA . VAL A 1 101 ? -6.138 -6.373 -26.360 1.00 88.12 101 VAL A CA 1
ATOM 825 C C . VAL A 1 101 ? -4.751 -6.817 -26.821 1.00 88.12 101 VAL A C 1
ATOM 827 O O . VAL A 1 101 ? -3.744 -6.150 -26.586 1.00 88.12 101 VAL A O 1
ATOM 830 N N . THR A 1 102 ? -4.686 -7.960 -27.496 1.00 89.12 102 THR A N 1
ATOM 831 C CA . THR A 1 102 ? -3.454 -8.466 -28.104 1.00 89.12 102 THR A CA 1
ATOM 832 C C . THR A 1 102 ? -3.161 -7.775 -29.439 1.00 89.12 102 THR A C 1
ATOM 834 O O . THR A 1 102 ? -4.036 -7.207 -30.098 1.00 89.12 102 THR A O 1
ATOM 837 N N . ARG A 1 103 ? -1.901 -7.861 -29.889 1.00 90.56 103 ARG A N 1
ATOM 838 C CA . ARG A 1 103 ? -1.479 -7.340 -31.203 1.00 90.56 103 ARG A CA 1
ATOM 839 C C . ARG A 1 103 ? -2.231 -7.991 -32.366 1.00 90.56 103 ARG A C 1
ATOM 841 O O . ARG A 1 103 ? -2.366 -7.372 -33.415 1.00 90.56 103 ARG A O 1
ATOM 848 N N . GLU A 1 104 ? -2.684 -9.227 -32.193 1.00 88.44 104 GLU A N 1
ATOM 849 C CA . GLU A 1 104 ? -3.447 -9.967 -33.199 1.00 88.44 104 GLU A CA 1
ATOM 850 C C . GLU A 1 104 ? -4.841 -9.365 -33.366 1.00 88.44 104 GLU A C 1
ATOM 852 O O . GLU A 1 104 ? -5.220 -9.050 -34.491 1.00 88.44 104 GLU A O 1
ATOM 857 N N . HIS A 1 105 ? -5.530 -9.064 -32.258 1.00 89.56 105 HIS A N 1
ATOM 858 C CA . HIS A 1 105 ? -6.840 -8.404 -32.282 1.00 89.56 105 HIS A CA 1
ATOM 859 C C . HIS A 1 105 ? -6.794 -7.027 -32.952 1.00 89.56 105 HIS A C 1
ATOM 861 O O . HIS A 1 105 ? -7.724 -6.651 -33.663 1.00 89.56 105 HIS A O 1
ATOM 867 N N . LEU A 1 106 ? -5.702 -6.275 -32.770 1.00 88.88 106 LEU A N 1
ATOM 868 C CA . LEU A 1 106 ? -5.516 -4.981 -33.438 1.00 88.88 106 LEU A CA 1
ATOM 869 C C . LEU A 1 106 ? -5.320 -5.119 -34.951 1.00 88.88 106 LEU A C 1
ATOM 871 O O . LEU A 1 106 ? -5.769 -4.255 -35.699 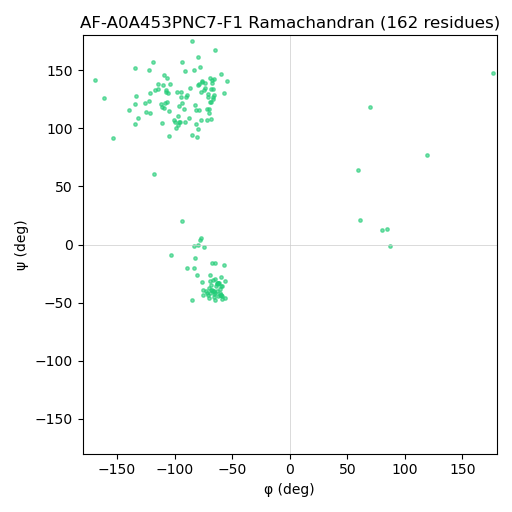1.00 88.88 106 LEU A O 1
ATOM 875 N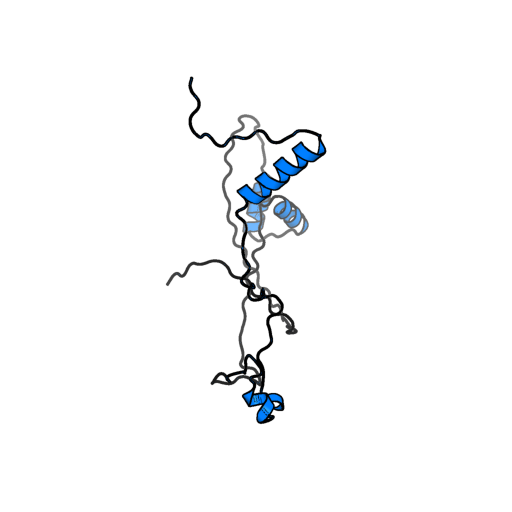 N . LYS A 1 107 ? -4.649 -6.185 -35.400 1.00 92.06 107 LYS A N 1
ATOM 876 C CA . LYS A 1 107 ? -4.407 -6.444 -36.825 1.00 92.06 107 LYS A CA 1
ATOM 877 C C . LYS A 1 107 ? -5.655 -6.956 -37.541 1.00 92.06 107 LYS A C 1
ATOM 879 O O . LYS A 1 107 ? -5.870 -6.573 -38.685 1.00 92.06 107 LYS A O 1
ATOM 884 N N . SER A 1 108 ? -6.445 -7.816 -36.896 1.00 87.25 108 SER A N 1
ATOM 885 C CA . SER A 1 108 ? -7.669 -8.377 -37.480 1.00 87.25 108 SER A CA 1
ATOM 886 C C . SER A 1 108 ? -8.868 -7.429 -37.393 1.00 87.25 108 SER A C 1
ATOM 888 O O . SER A 1 108 ? -9.747 -7.480 -38.245 1.00 87.25 108 SER A O 1
ATOM 890 N N . GLY A 1 109 ? -8.890 -6.523 -36.410 1.00 88.12 109 GLY A N 1
ATOM 891 C CA . GLY A 1 109 ? -10.002 -5.593 -36.190 1.00 88.12 109 GLY A CA 1
ATOM 892 C C . GLY A 1 109 ? -11.120 -6.149 -35.303 1.00 88.12 109 GLY A C 1
ATOM 893 O O . GLY A 1 109 ? -12.044 -5.405 -34.977 1.00 88.12 109 GLY A O 1
ATOM 894 N N . ASP A 1 110 ? -10.996 -7.399 -34.844 1.00 87.19 110 ASP A N 1
ATOM 895 C CA . ASP A 1 110 ? -12.007 -8.100 -34.035 1.00 87.19 110 ASP A CA 1
ATOM 896 C C . ASP A 1 110 ? -12.224 -7.459 -32.654 1.00 87.19 110 ASP A C 1
ATOM 898 O O . ASP A 1 110 ? -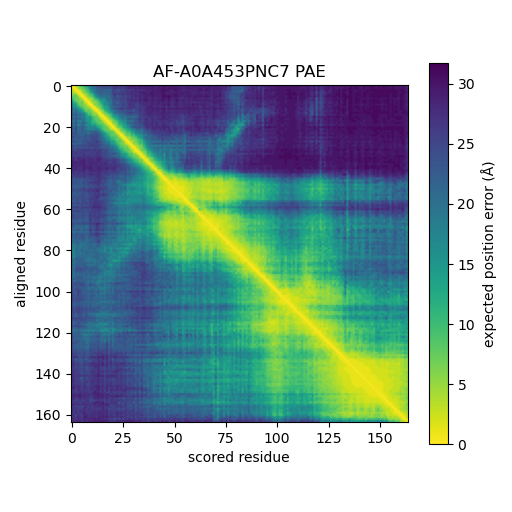13.234 -7.696 -31.998 1.00 87.19 110 ASP A O 1
ATOM 902 N N . TRP A 1 111 ? -11.301 -6.602 -32.199 1.00 86.81 111 TRP A N 1
ATOM 903 C CA . TRP A 1 111 ? -11.384 -5.917 -30.903 1.00 86.81 111 TRP A CA 1
ATOM 904 C C . TRP A 1 111 ? -12.662 -5.083 -30.711 1.00 86.81 111 TRP A C 1
ATOM 906 O O . TRP A 1 111 ? -12.983 -4.740 -29.579 1.00 86.81 111 TRP A O 1
ATOM 916 N N . LYS A 1 112 ? -13.382 -4.743 -31.788 1.00 84.56 112 LYS A N 1
ATOM 917 C CA . LYS A 1 112 ? -14.648 -3.998 -31.720 1.00 84.56 112 LYS A CA 1
ATOM 918 C C . LYS A 1 112 ? -15.831 -4.855 -31.269 1.00 84.56 112 LYS A C 1
ATOM 920 O O . LYS A 1 112 ? -16.725 -4.332 -30.613 1.00 84.56 112 LYS A O 1
ATOM 925 N N . ASP A 1 113 ? -15.814 -6.142 -31.610 1.00 86.62 113 ASP A N 1
ATOM 926 C CA . ASP A 1 113 ? -16.934 -7.064 -31.387 1.00 86.62 113 ASP A CA 1
ATOM 927 C C . ASP A 1 113 ? -16.696 -7.994 -30.182 1.00 86.62 113 ASP A C 1
ATOM 929 O O . ASP A 1 113 ? -17.598 -8.713 -29.750 1.00 86.62 113 ASP A O 1
ATOM 933 N N . LEU A 1 114 ? -15.480 -7.990 -29.621 1.00 84.69 114 LEU A N 1
ATOM 934 C CA . LEU A 1 114 ? -15.117 -8.783 -28.449 1.00 84.69 114 LEU A CA 1
ATOM 935 C C . LEU A 1 114 ? -15.654 -8.164 -27.146 1.00 84.69 114 LEU A C 1
ATOM 937 O O . LEU A 1 114 ? -15.428 -6.995 -26.842 1.00 84.69 114 LEU A O 1
ATOM 941 N N . GLU A 1 115 ? -16.298 -8.994 -26.322 1.00 86.88 115 GLU A N 1
ATOM 942 C CA . GLU A 1 115 ? -16.662 -8.645 -24.945 1.00 86.88 115 GLU A CA 1
ATOM 943 C C . GLU A 1 115 ? -15.421 -8.788 -24.036 1.00 86.88 115 GLU A C 1
ATOM 945 O O . GLU A 1 115 ? -14.885 -9.890 -23.850 1.00 86.88 115 GLU A O 1
ATOM 950 N N . PHE A 1 116 ? -14.957 -7.672 -23.465 1.00 87.31 116 PHE A N 1
ATOM 951 C CA . PHE A 1 116 ? -13.832 -7.648 -22.528 1.00 87.31 116 PHE A CA 1
ATOM 952 C C . PHE A 1 116 ? -14.297 -7.800 -21.084 1.00 87.31 116 PHE A C 1
ATOM 954 O O . PHE A 1 116 ? -15.387 -7.378 -20.700 1.00 87.31 116 PHE A O 1
ATOM 961 N N . LYS A 1 117 ? -13.440 -8.402 -20.263 1.00 89.38 117 LYS A N 1
ATOM 962 C CA . LYS A 1 117 ? -13.643 -8.441 -18.818 1.00 89.38 117 LYS A CA 1
ATOM 963 C C . LYS A 1 117 ? -13.350 -7.065 -18.213 1.00 89.38 117 LYS A C 1
ATOM 965 O O . LYS A 1 117 ? -12.304 -6.488 -18.493 1.00 89.38 117 LYS A O 1
ATOM 970 N N . ASP A 1 118 ? -14.221 -6.598 -17.319 1.00 88.94 118 ASP A N 1
ATOM 971 C CA . ASP A 1 118 ? -13.990 -5.354 -16.582 1.00 88.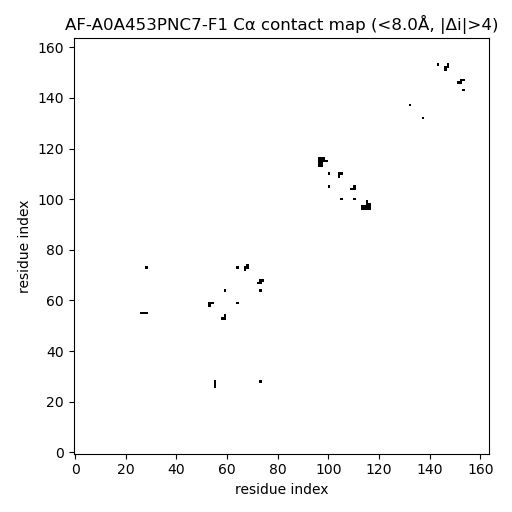94 118 ASP A CA 1
ATOM 972 C C . ASP A 1 118 ? -12.672 -5.401 -15.799 1.00 88.94 118 ASP A C 1
ATOM 974 O O . ASP A 1 118 ? -12.389 -6.346 -15.048 1.00 88.94 118 ASP A O 1
ATOM 978 N N . TYR A 1 119 ? -11.869 -4.352 -15.969 1.00 87.81 119 TYR A N 1
ATOM 979 C CA . TYR A 1 119 ? -10.600 -4.213 -15.273 1.00 87.81 119 TYR A CA 1
ATOM 980 C C . TYR A 1 119 ? -10.824 -3.834 -13.805 1.00 87.81 119 TYR A C 1
ATOM 982 O O . TYR A 1 119 ? -11.586 -2.919 -13.483 1.00 87.81 119 TYR A O 1
ATOM 990 N N . ASN A 1 120 ? -10.131 -4.517 -12.892 1.00 91.50 120 ASN A N 1
ATOM 991 C CA . ASN A 1 120 ? -10.212 -4.214 -11.468 1.00 91.50 120 ASN A CA 1
ATOM 992 C C . ASN A 1 120 ? -9.235 -3.089 -11.084 1.00 91.50 120 ASN A C 1
ATOM 994 O O . ASN A 1 120 ? -8.078 -3.353 -10.766 1.00 91.50 120 ASN A O 1
ATOM 998 N N . TYR A 1 121 ? -9.716 -1.844 -11.059 1.00 89.00 121 TYR A N 1
ATOM 999 C CA . TYR A 1 121 ? -8.922 -0.669 -10.664 1.00 89.00 121 TYR A CA 1
ATOM 1000 C C . TYR A 1 121 ? -8.528 -0.635 -9.182 1.00 89.00 121 TYR A C 1
ATOM 1002 O O . TYR A 1 121 ? -7.656 0.139 -8.801 1.00 89.00 121 TYR A O 1
ATOM 1010 N N . GLU A 1 122 ? -9.168 -1.442 -8.336 1.00 92.00 122 GLU A N 1
ATOM 1011 C CA . GLU A 1 122 ? -8.841 -1.510 -6.908 1.00 92.00 122 GLU A CA 1
ATOM 1012 C C . GLU A 1 122 ? -7.647 -2.432 -6.634 1.00 92.00 122 GLU A C 1
ATOM 1014 O O . GLU A 1 122 ? -7.106 -2.440 -5.528 1.00 92.00 122 GLU A O 1
ATOM 1019 N N . ALA A 1 123 ? -7.228 -3.221 -7.628 1.00 90.06 123 ALA A N 1
ATOM 1020 C CA . ALA A 1 123 ? -6.068 -4.083 -7.507 1.00 90.06 123 ALA A CA 1
ATOM 1021 C C . ALA A 1 123 ? -4.772 -3.272 -7.621 1.00 90.06 123 ALA A C 1
ATOM 1023 O O . ALA A 1 123 ? -4.634 -2.387 -8.467 1.00 90.06 123 ALA A O 1
ATOM 1024 N N . GLN A 1 124 ? -3.791 -3.620 -6.791 1.00 88.81 124 GLN A N 1
ATOM 1025 C CA . GLN A 1 124 ? -2.440 -3.103 -6.959 1.00 88.81 124 GLN A CA 1
ATOM 1026 C C . GLN A 1 124 ? -1.842 -3.653 -8.256 1.00 88.81 124 GLN A C 1
ATOM 1028 O O . GLN A 1 124 ? -1.955 -4.845 -8.551 1.00 88.81 124 GLN A O 1
ATOM 1033 N N . GLY A 1 125 ? -1.222 -2.764 -9.031 1.00 89.44 125 GLY A N 1
ATOM 1034 C CA . GLY A 1 125 ? -0.499 -3.136 -10.241 1.00 89.44 125 GLY A CA 1
ATOM 1035 C C . GLY A 1 125 ? 0.723 -4.001 -9.934 1.00 89.44 125 GLY A C 1
ATOM 1036 O O . GLY A 1 125 ? 1.163 -4.125 -8.790 1.00 89.44 125 GLY A O 1
ATOM 1037 N N . GLN A 1 126 ? 1.291 -4.592 -10.979 1.00 89.44 126 GLN A N 1
ATOM 1038 C CA . GLN A 1 126 ? 2.516 -5.367 -10.847 1.00 89.44 126 GLN A CA 1
ATOM 1039 C C . GLN A 1 126 ? 3.685 -4.446 -10.448 1.00 89.44 126 GLN A C 1
ATOM 1041 O O . GLN A 1 126 ? 3.900 -3.428 -11.112 1.00 89.44 126 GLN A O 1
ATOM 1046 N N . PRO A 1 127 ? 4.452 -4.779 -9.393 1.00 90.00 127 PRO A N 1
ATOM 1047 C CA . PRO A 1 127 ? 5.619 -3.995 -9.026 1.00 90.00 127 PRO A CA 1
ATOM 1048 C C . PRO A 1 127 ? 6.704 -4.119 -10.099 1.00 90.00 127 PRO A C 1
ATOM 1050 O O . PRO A 1 127 ? 6.930 -5.190 -10.667 1.00 90.00 127 PRO A O 1
ATOM 1053 N N . ILE A 1 128 ? 7.389 -3.009 -10.360 1.00 93.06 128 ILE A N 1
ATOM 1054 C CA . ILE A 1 128 ? 8.545 -2.967 -11.256 1.00 93.06 128 ILE A CA 1
ATOM 1055 C C . ILE A 1 128 ? 9.754 -3.512 -10.490 1.00 93.06 128 ILE A C 1
ATOM 1057 O O . ILE A 1 128 ? 9.949 -3.182 -9.320 1.00 93.06 128 ILE A O 1
ATOM 1061 N N . ALA A 1 129 ? 10.574 -4.337 -11.143 1.00 91.56 129 ALA A N 1
ATOM 1062 C CA . ALA A 1 129 ? 11.832 -4.787 -10.562 1.00 91.56 129 ALA A CA 1
ATOM 1063 C C . ALA A 1 129 ? 12.824 -3.613 -10.510 1.00 91.56 129 ALA A C 1
ATOM 1065 O O . ALA A 1 129 ? 13.266 -3.124 -11.549 1.00 91.56 129 ALA A O 1
ATOM 1066 N N . ILE A 1 130 ? 13.159 -3.167 -9.300 1.00 92.81 130 ILE A N 1
ATOM 1067 C CA . ILE A 1 130 ? 14.155 -2.124 -9.030 1.00 92.81 130 ILE A CA 1
ATOM 1068 C C . ILE A 1 130 ? 15.297 -2.696 -8.185 1.00 92.81 130 ILE A C 1
ATOM 1070 O O . ILE A 1 130 ? 15.126 -3.705 -7.500 1.00 92.81 130 ILE A O 1
ATOM 1074 N N . GLY A 1 131 ? 16.469 -2.060 -8.235 1.00 93.25 131 GLY A N 1
ATOM 1075 C CA . GLY A 1 131 ? 17.537 -2.335 -7.273 1.00 93.25 131 GLY A CA 1
ATOM 1076 C C . GLY A 1 131 ? 17.150 -1.827 -5.882 1.00 93.25 131 GLY A C 1
ATOM 1077 O O . GLY A 1 131 ? 16.522 -0.776 -5.769 1.00 93.25 131 GLY A O 1
ATOM 1078 N N . TYR A 1 132 ? 17.530 -2.562 -4.837 1.00 89.75 132 TYR A N 1
ATOM 1079 C CA . TYR A 1 132 ? 17.283 -2.187 -3.443 1.00 89.75 132 TYR A CA 1
ATOM 1080 C C . TYR A 1 132 ? 18.605 -1.918 -2.728 1.00 89.75 132 TYR A C 1
ATOM 1082 O O . TYR A 1 132 ? 19.530 -2.728 -2.830 1.00 89.75 132 TYR A O 1
ATOM 1090 N N . SER A 1 133 ? 18.680 -0.819 -1.978 1.00 91.19 133 SER A N 1
ATOM 1091 C CA . SER A 1 133 ? 19.753 -0.619 -1.003 1.00 91.19 133 SER A CA 1
ATOM 1092 C C . SER A 1 133 ? 19.400 -1.326 0.308 1.00 91.19 133 SER A C 1
ATOM 1094 O O . SER A 1 133 ? 18.229 -1.513 0.644 1.00 91.19 133 SER A O 1
ATOM 1096 N N . GLN A 1 134 ? 20.418 -1.777 1.041 1.00 94.94 134 GLN A N 1
ATOM 1097 C CA . GLN A 1 134 ? 20.213 -2.350 2.371 1.00 94.94 134 GLN A CA 1
ATOM 1098 C C . GLN A 1 134 ? 19.832 -1.217 3.341 1.00 94.94 134 GLN A C 1
ATOM 1100 O O . GLN A 1 134 ? 20.613 -0.274 3.465 1.00 94.94 134 GLN A O 1
ATOM 1105 N N . PRO A 1 135 ? 18.717 -1.310 4.096 1.00 97.12 135 PRO A N 1
ATOM 1106 C CA . PRO A 1 135 ? 18.240 -0.210 4.946 1.00 97.12 135 PRO A CA 1
ATOM 1107 C C . PRO A 1 135 ? 19.267 0.288 5.972 1.00 97.12 135 PRO A C 1
ATOM 1109 O O . PRO A 1 135 ? 19.311 1.468 6.305 1.00 97.12 135 PRO A O 1
ATOM 1112 N N . LEU A 1 136 ? 20.134 -0.606 6.461 1.00 96.50 136 LEU A N 1
ATOM 1113 C CA . LEU A 1 136 ? 21.205 -0.238 7.388 1.00 96.50 136 LEU A CA 1
ATOM 1114 C C . LEU A 1 136 ? 22.220 0.726 6.753 1.00 96.50 136 LEU A C 1
ATOM 1116 O O . LEU A 1 136 ? 22.733 1.603 7.442 1.00 96.50 136 LEU A O 1
ATOM 1120 N N . LEU A 1 137 ? 22.508 0.567 5.458 1.00 96.31 137 LEU A N 1
ATOM 1121 C CA . LEU A 1 137 ? 23.429 1.443 4.737 1.00 96.31 137 LEU A CA 1
ATOM 1122 C C . LEU A 1 137 ? 22.799 2.814 4.487 1.00 96.31 137 LEU A C 1
ATOM 1124 O O . LEU A 1 137 ? 23.463 3.815 4.721 1.00 96.31 137 LEU A O 1
ATOM 1128 N N . GLU A 1 138 ? 21.510 2.866 4.139 1.00 96.81 138 GLU A N 1
ATOM 1129 C CA . GLU A 1 138 ? 20.781 4.136 3.987 1.00 96.81 138 GLU A CA 1
ATOM 1130 C C . GLU A 1 138 ? 20.788 4.950 5.293 1.00 96.81 138 GLU A C 1
ATOM 1132 O O . GLU A 1 138 ? 21.069 6.148 5.301 1.00 96.81 138 GLU A O 1
ATOM 1137 N N . VAL A 1 139 ? 20.540 4.290 6.430 1.00 97.62 139 VAL A N 1
ATOM 1138 C CA . VAL A 1 139 ? 20.588 4.941 7.748 1.00 97.62 139 VAL A CA 1
ATOM 1139 C C . VAL A 1 139 ? 22.016 5.346 8.118 1.00 97.62 139 VAL A C 1
ATOM 1141 O O . VAL A 1 139 ? 22.219 6.426 8.674 1.00 97.62 139 VAL A O 1
ATOM 1144 N N . ARG A 1 140 ? 23.015 4.510 7.802 1.00 96.06 140 ARG A N 1
ATOM 1145 C CA . ARG A 1 140 ? 24.430 4.836 8.027 1.00 96.06 140 ARG A CA 1
ATOM 1146 C C . ARG A 1 140 ? 24.823 6.110 7.279 1.00 96.06 140 ARG A C 1
ATOM 1148 O O . ARG A 1 140 ? 25.444 6.979 7.885 1.00 96.06 140 ARG A O 1
ATOM 1155 N N . GLU A 1 141 ? 24.444 6.227 6.010 1.00 96.12 1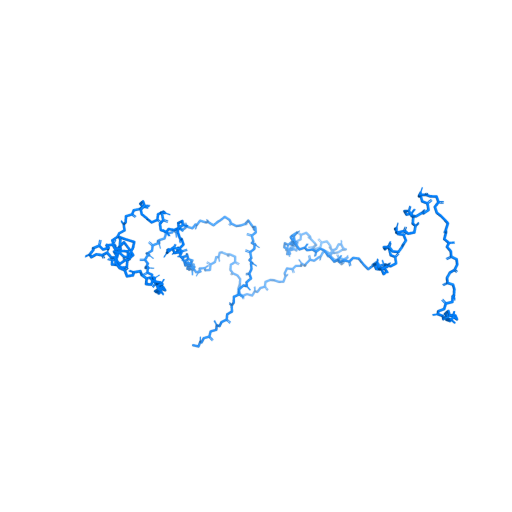41 GLU A N 1
ATOM 1156 C CA . GLU A 1 141 ? 24.707 7.408 5.181 1.00 96.12 141 GLU A CA 1
ATOM 1157 C C . GLU A 1 141 ? 24.021 8.655 5.753 1.00 96.12 141 GLU A C 1
ATOM 1159 O O . GLU A 1 141 ? 24.654 9.701 5.891 1.00 96.12 141 GLU A O 1
ATOM 1164 N N . ALA A 1 142 ? 22.756 8.544 6.175 1.00 97.06 142 ALA A N 1
ATOM 1165 C CA . ALA A 1 142 ? 22.039 9.655 6.802 1.00 97.06 142 ALA A CA 1
ATOM 1166 C C . ALA A 1 142 ? 22.736 10.154 8.081 1.00 97.06 142 ALA A C 1
ATOM 1168 O O . ALA A 1 142 ? 22.887 11.358 8.277 1.00 97.06 142 ALA A O 1
ATOM 1169 N N . ILE A 1 143 ? 23.201 9.238 8.936 1.00 97.19 143 ILE A N 1
ATOM 1170 C CA . ILE A 1 143 ? 23.934 9.583 10.160 1.00 97.19 143 ILE A CA 1
ATOM 1171 C C . ILE A 1 143 ? 25.276 10.245 9.827 1.00 97.19 143 ILE A C 1
ATOM 1173 O O . ILE A 1 143 ? 25.610 11.266 10.427 1.00 97.19 143 ILE A O 1
ATOM 1177 N N . GLN A 1 144 ? 26.029 9.700 8.867 1.00 96.00 144 GLN A N 1
ATOM 1178 C CA . GLN A 1 144 ? 27.287 10.301 8.413 1.00 96.00 144 GLN A CA 1
ATOM 1179 C C . GLN A 1 144 ? 27.068 11.742 7.932 1.00 96.00 144 GLN A C 1
ATOM 1181 O O . GLN A 1 144 ? 27.791 12.637 8.365 1.00 96.00 144 GLN A O 1
ATOM 1186 N N . ASN A 1 145 ? 26.032 11.988 7.127 1.00 96.81 145 ASN A N 1
ATOM 1187 C CA . ASN A 1 145 ? 25.704 13.327 6.632 1.00 96.81 145 ASN A CA 1
ATOM 1188 C C . ASN A 1 145 ? 25.399 14.313 7.769 1.00 96.81 145 ASN A C 1
ATOM 1190 O O . ASN A 1 145 ? 25.932 15.419 7.767 1.00 96.81 145 ASN A O 1
ATOM 1194 N N . ILE A 1 146 ? 24.631 13.899 8.783 1.00 98.00 146 ILE A N 1
ATOM 1195 C CA . ILE A 1 146 ? 24.334 14.740 9.956 1.00 98.00 146 ILE A CA 1
ATOM 1196 C C . ILE A 1 146 ? 25.624 15.144 10.688 1.00 98.00 146 ILE A C 1
ATOM 1198 O O . ILE A 1 146 ? 25.791 16.302 11.069 1.00 98.00 146 ILE A O 1
ATOM 1202 N N . PHE A 1 147 ? 26.562 14.212 10.879 1.00 97.50 147 PHE A N 1
ATOM 1203 C CA . PHE A 1 147 ? 27.842 14.523 11.522 1.00 97.50 147 PHE A CA 1
ATOM 1204 C C . PHE A 1 147 ? 28.703 15.477 10.687 1.00 97.50 147 PHE A C 1
ATOM 1206 O O . PHE A 1 147 ? 29.295 16.400 11.248 1.00 97.50 147 PHE A O 1
ATOM 1213 N N . LEU A 1 148 ? 28.724 15.305 9.364 1.00 97.00 148 LEU A N 1
ATOM 1214 C CA . LEU A 1 148 ? 29.442 16.199 8.454 1.00 97.00 148 LEU A CA 1
ATOM 1215 C C . LEU A 1 148 ? 28.854 17.621 8.463 1.00 97.00 148 LEU A C 1
ATOM 1217 O O . LEU A 1 148 ? 29.608 18.590 8.518 1.00 97.00 148 LEU A O 1
ATOM 1221 N N . GLU A 1 149 ? 27.525 17.763 8.478 1.00 97.12 149 GLU A N 1
ATOM 1222 C CA . GLU A 1 149 ? 26.838 19.064 8.563 1.00 97.12 149 GLU A CA 1
ATOM 1223 C C . GLU A 1 149 ? 27.130 19.802 9.877 1.00 97.12 149 GLU A C 1
ATOM 1225 O O . GLU A 1 149 ? 27.262 21.025 9.893 1.00 97.12 149 GLU A O 1
ATOM 1230 N N . MET A 1 150 ? 27.295 19.063 10.978 1.00 97.25 150 MET A N 1
ATOM 1231 C CA . MET A 1 150 ? 27.713 19.613 12.273 1.00 97.25 150 MET A CA 1
ATOM 1232 C C . MET A 1 150 ? 29.209 19.981 12.331 1.00 97.25 150 MET A C 1
ATOM 1234 O O . MET A 1 150 ? 29.671 20.492 13.352 1.00 97.25 150 MET A O 1
ATOM 1238 N N . GLY A 1 151 ? 29.971 19.738 11.261 1.00 97.00 151 GLY A N 1
ATOM 1239 C CA . GLY A 1 151 ? 31.399 20.045 11.173 1.00 97.00 151 GLY A CA 1
ATOM 1240 C C . GLY A 1 151 ? 32.322 18.974 11.760 1.00 97.00 151 GLY A C 1
ATOM 1241 O O . GLY A 1 151 ? 33.508 19.244 11.956 1.00 97.00 151 GLY A O 1
ATOM 1242 N N . PHE A 1 152 ? 31.819 17.768 12.043 1.00 97.19 152 PHE A N 1
ATOM 1243 C CA . PHE A 1 152 ? 32.672 16.630 12.390 1.00 97.19 152 PHE A CA 1
ATOM 1244 C C . PHE A 1 152 ? 33.306 16.027 11.130 1.00 97.19 152 PHE A C 1
ATOM 1246 O O . PHE A 1 152 ? 32.741 16.094 10.041 1.00 97.19 152 PHE A O 1
ATOM 1253 N N . SER A 1 153 ? 34.472 15.399 11.279 1.00 93.94 153 SER A N 1
ATOM 1254 C CA . SER A 1 153 ? 35.131 14.617 10.229 1.00 93.94 153 SER A CA 1
ATOM 1255 C C . SER A 1 153 ? 35.087 13.120 10.551 1.00 93.94 153 SER A C 1
ATOM 1257 O O . SER A 1 153 ? 35.135 12.718 11.714 1.00 93.94 153 SER A O 1
ATOM 1259 N N . GLU A 1 154 ? 34.979 12.277 9.521 1.00 94.88 154 GLU A N 1
ATOM 1260 C CA . GLU A 1 154 ? 34.959 10.819 9.688 1.00 94.88 154 GLU A CA 1
ATOM 1261 C C . GLU A 1 154 ? 36.346 10.294 10.093 1.00 94.88 154 GLU A C 1
ATOM 1263 O O . GLU A 1 154 ? 37.359 10.603 9.463 1.00 94.88 154 GLU A O 1
ATOM 1268 N N . MET A 1 155 ? 36.393 9.481 11.151 1.00 94.25 155 MET A N 1
ATOM 1269 C CA . MET A 1 155 ? 37.618 8.820 11.605 1.00 94.25 155 MET A CA 1
ATOM 1270 C C . MET A 1 155 ? 37.810 7.489 10.856 1.00 94.25 155 MET A C 1
ATOM 1272 O O . MET A 1 155 ? 36.859 6.712 10.763 1.00 94.25 155 MET A O 1
ATOM 1276 N N . PRO A 1 156 ? 39.014 7.164 10.352 1.00 92.88 156 PRO A N 1
ATOM 1277 C CA . PRO A 1 156 ? 39.245 5.901 9.656 1.00 92.88 156 PRO A CA 1
ATOM 1278 C C . PRO A 1 156 ? 39.193 4.718 10.637 1.00 92.88 156 PRO A C 1
ATOM 1280 O O . PRO A 1 156 ? 40.028 4.611 11.529 1.0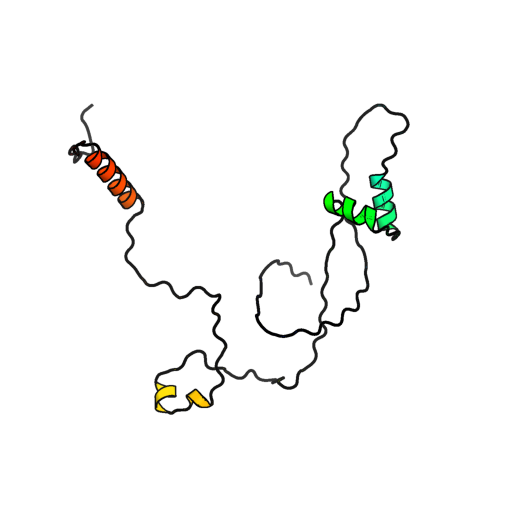0 92.88 156 PRO A O 1
ATOM 1283 N N . THR A 1 157 ? 38.224 3.812 10.463 1.00 91.12 157 THR A N 1
ATOM 1284 C CA . THR A 1 157 ? 38.059 2.586 11.278 1.00 91.12 157 THR A CA 1
ATOM 1285 C C . THR A 1 157 ? 38.202 1.335 10.407 1.00 91.12 157 THR A C 1
ATOM 1287 O O . THR A 1 157 ? 37.274 0.552 10.224 1.00 91.12 157 THR A O 1
ATOM 1290 N N . ASN A 1 158 ? 39.369 1.174 9.782 1.00 93.00 158 ASN A N 1
ATOM 1291 C CA . ASN A 1 158 ? 39.660 0.055 8.877 1.00 93.00 158 ASN A CA 1
ATOM 1292 C C . ASN A 1 158 ? 40.110 -1.233 9.599 1.00 93.00 158 ASN A C 1
ATOM 1294 O O . ASN A 1 158 ? 40.357 -2.240 8.936 1.00 93.00 158 ASN A O 1
ATOM 1298 N N . MET A 1 159 ? 40.210 -1.212 10.930 1.00 91.75 159 MET A N 1
ATOM 1299 C CA . MET A 1 159 ? 40.655 -2.334 11.757 1.00 91.75 159 MET A CA 1
ATOM 1300 C C . MET A 1 159 ? 39.476 -2.947 12.521 1.00 91.75 159 MET A C 1
ATOM 1302 O O . MET A 1 159 ? 38.682 -2.237 13.129 1.00 91.75 159 MET A O 1
ATOM 1306 N N . PHE A 1 160 ? 39.366 -4.280 12.505 1.00 91.94 160 PHE A N 1
ATOM 1307 C CA . PHE A 1 160 ? 38.349 -5.006 13.284 1.00 91.94 160 PHE A CA 1
ATOM 1308 C C . PHE A 1 160 ? 38.814 -5.374 14.701 1.00 91.94 160 PHE A C 1
ATOM 1310 O O . PHE A 1 160 ? 37.982 -5.675 15.554 1.00 91.94 160 PHE A O 1
ATOM 1317 N N . VAL A 1 161 ? 40.129 -5.402 14.946 1.00 93.38 161 VAL A N 1
ATOM 1318 C CA . VAL A 1 161 ? 40.730 -5.788 16.230 1.00 93.38 161 VAL A CA 1
ATOM 1319 C C . VAL A 1 161 ? 41.593 -4.641 16.728 1.00 93.38 161 VAL A C 1
ATOM 1321 O O . VAL A 1 161 ? 42.525 -4.236 16.039 1.00 93.38 161 VAL A O 1
ATOM 1324 N N . GLU A 1 162 ? 41.303 -4.175 17.938 1.00 90.31 162 GLU A N 1
ATOM 1325 C CA . GLU A 1 162 ? 42.092 -3.167 18.643 1.00 90.31 162 GLU A CA 1
ATOM 1326 C C . GLU A 1 162 ? 42.922 -3.839 19.744 1.00 90.31 162 GLU A C 1
ATOM 1328 O O . GLU A 1 162 ? 42.436 -4.735 20.444 1.00 90.31 162 GLU A O 1
ATOM 1333 N N . SER A 1 163 ? 44.187 -3.435 19.895 1.00 87.12 163 SER A N 1
ATOM 1334 C CA . SER A 1 163 ? 45.030 -3.910 20.995 1.00 87.12 163 SER A CA 1
ATOM 1335 C C . SER A 1 163 ? 44.516 -3.338 22.315 1.00 87.12 163 SER A C 1
ATOM 1337 O O . SER A 1 163 ? 44.406 -2.120 22.452 1.00 87.12 163 SER A O 1
ATOM 1339 N N . ARG A 1 164 ? 44.194 -4.225 23.259 1.00 67.69 164 ARG A N 1
ATOM 1340 C CA . ARG A 1 164 ? 43.723 -3.868 24.601 1.00 67.69 164 ARG A CA 1
ATOM 1341 C C . ARG A 1 164 ? 44.837 -3.315 25.483 1.00 67.69 164 ARG A C 1
ATOM 1343 O O . ARG A 1 164 ? 45.952 -3.876 25.423 1.00 67.69 164 ARG A O 1
#

Sequence (164 aa):
MRCKSCLKEWRMGRFVLLIACCSSYILHYHLEPFTGLCDGMAQLQDEVQEQLKRLEKGKVVPDLIKELKRRKLVTKEKVIWYSLKKGPEFVVKRKTLATDVTREHLKSGDWKDLEFKDYNYEAQGQPIAIGYSQPLLEVREAIQNIFLEMGFSEMPTNMFVESR